Protein AF-A0A5K1E3S2-F1 (afdb_monomer_lite)

Secondary structure (DSSP, 8-state):
-IIIIISTTTT------HHHHHHTTTT-STTTSPSSHHHHHHHHHIIIIISSHHHHHHTHHHHHHHHHHHHHHHHHTTTS------

Radius of gyration: 19.21 Å; chains: 1; bounding box: 42×33×49 Å

Organism: NCBI:txid210225

InterPro domains:
  IPR001128 Cytochrome P450 [PF00067] (1-83)
  IPR036396 Cytochrome P450 superfamily [G3DSA:1.10.630.10] (1-86)
  IPR036396 Cytochrome P450 superfamily [SSF48264] (1-85)

Foldseek 3Di:
DCDCPVVVLVNVADDADPVRCVVCVHQQALPHHGDDPSNVVRVCCCVVPCVDPVNCVVCVVVVVVVVVVVVVVVVVQPPHDDDPPD

pLDDT: mean 94.77, std 5.1, range [55.62, 98.44]

Sequence (86 aa):
EEVLKDQDLVFANRDAPLVAKIISYNGNDVVWGPYGQAWRLLRRVCVRELLNSVSLDMLYEVRRSEVRRLLARIWAKSGAPVNIGD

Structure (mmCIF, N/CA/C/O backbone):
data_AF-A0A5K1E3S2-F1
#
_entry.id   AF-A0A5K1E3S2-F1
#
loop_
_atom_site.group_PDB
_atom_site.id
_atom_site.type_symbol
_atom_site.label_atom_id
_atom_site.label_alt_id
_atom_site.label_comp_id
_atom_site.label_asym_id
_atom_site.label_entity_id
_atom_site.label_seq_id
_atom_site.pdbx_PDB_ins_code
_atom_site.Cartn_x
_atom_site.Cartn_y
_atom_site.Cartn_z
_atom_site.occupancy
_atom_site.B_iso_or_equiv
_atom_site.auth_seq_id
_atom_site.auth_comp_id
_atom_site.auth_asym_id
_atom_site.auth_atom_id
_atom_site.pdbx_PDB_model_num
ATOM 1 N N . GLU A 1 1 ? -21.988 6.059 -2.083 1.00 81.38 1 GLU A N 1
ATOM 2 C CA . GLU A 1 1 ? -21.433 6.771 -0.909 1.00 81.38 1 GLU A CA 1
ATOM 3 C C . GLU A 1 1 ? -21.873 6.1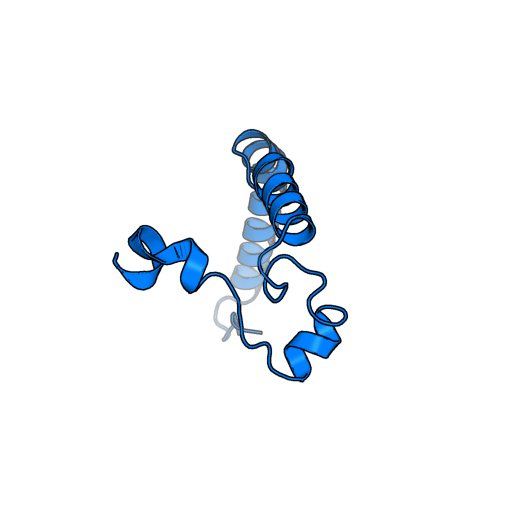27 0.396 1.00 81.38 1 GLU A C 1
ATOM 5 O O . GLU A 1 1 ? -21.024 5.952 1.255 1.00 81.38 1 GLU A O 1
ATOM 10 N N . GLU A 1 2 ? -23.120 5.665 0.486 1.00 95.81 2 GLU A N 1
ATOM 11 C CA . GLU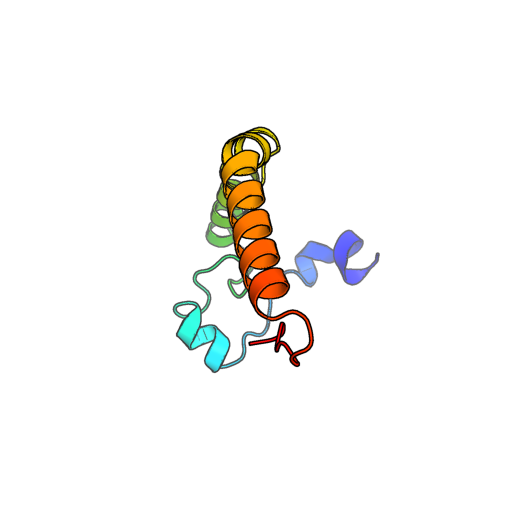 A 1 2 ? -23.719 5.058 1.683 1.00 95.81 2 GLU A CA 1
ATOM 12 C C . GLU A 1 2 ? -22.782 4.170 2.528 1.00 95.81 2 GLU A C 1
ATOM 14 O O . GLU A 1 2 ? -22.575 4.457 3.696 1.00 95.81 2 GLU A O 1
ATOM 19 N N . VAL A 1 3 ? -22.125 3.155 1.954 1.00 94.81 3 VAL A N 1
ATOM 20 C CA . VAL A 1 3 ? -21.268 2.220 2.721 1.00 94.81 3 VAL A CA 1
ATOM 21 C C . VAL A 1 3 ? -19.890 2.789 3.086 1.00 94.81 3 VAL A C 1
ATOM 23 O O . VAL A 1 3 ? -19.387 2.535 4.173 1.00 94.81 3 VAL A O 1
ATOM 26 N N . LEU A 1 4 ? -19.246 3.529 2.179 1.00 95.06 4 LEU A N 1
ATOM 27 C CA . LEU A 1 4 ? -17.840 3.951 2.324 1.00 95.06 4 LEU A CA 1
ATOM 28 C C . LEU A 1 4 ? -17.675 5.399 2.805 1.00 95.06 4 LEU A C 1
ATOM 30 O O . LEU A 1 4 ? -16.545 5.869 2.930 1.00 95.06 4 LEU A O 1
ATOM 34 N N . LYS A 1 5 ? -18.783 6.111 3.029 1.00 95.50 5 LYS A N 1
ATOM 35 C CA . LYS A 1 5 ? -18.805 7.508 3.472 1.00 95.50 5 LYS A CA 1
ATOM 36 C C . LYS A 1 5 ? -19.843 7.729 4.567 1.00 95.50 5 LYS A C 1
ATOM 38 O O . LYS A 1 5 ? -19.470 8.153 5.650 1.00 95.50 5 LYS A O 1
ATOM 43 N N . ASP A 1 6 ? -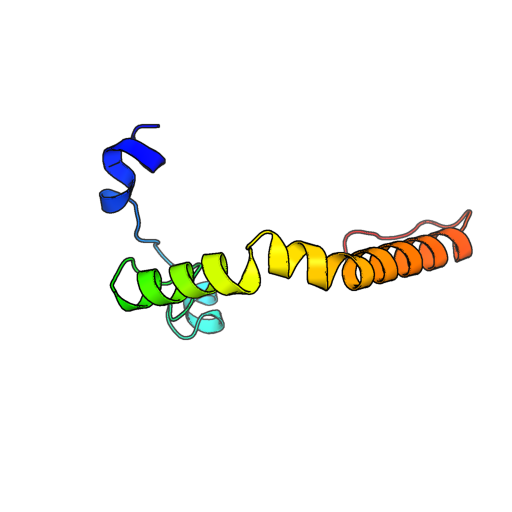21.113 7.412 4.313 1.00 97.69 6 ASP A N 1
ATOM 44 C CA . ASP A 1 6 ? -22.191 7.744 5.262 1.00 97.69 6 ASP A CA 1
ATOM 45 C C . ASP A 1 6 ? -22.266 6.749 6.432 1.00 97.69 6 ASP A C 1
ATOM 47 O O . ASP A 1 6 ? -22.620 7.115 7.549 1.00 97.69 6 ASP A O 1
ATOM 51 N N . GLN A 1 7 ? -21.911 5.489 6.177 1.00 96.38 7 GLN A N 1
ATOM 52 C CA . GLN A 1 7 ? -21.854 4.382 7.136 1.00 96.38 7 GLN A CA 1
ATOM 53 C C . GLN A 1 7 ? -20.429 3.813 7.249 1.00 96.38 7 GLN A C 1
ATOM 55 O O . GLN A 1 7 ? -20.238 2.646 7.596 1.00 96.38 7 GLN A O 1
ATOM 60 N N . ASP A 1 8 ? -19.413 4.627 6.955 1.00 95.19 8 ASP A N 1
ATOM 61 C CA . ASP A 1 8 ? -18.020 4.187 6.843 1.00 95.19 8 ASP A CA 1
ATOM 62 C C . ASP A 1 8 ? -17.497 3.496 8.112 1.00 95.19 8 ASP A C 1
ATOM 64 O O . ASP A 1 8 ? -16.824 2.473 8.022 1.00 95.19 8 ASP A O 1
ATOM 68 N N . LEU A 1 9 ? -17.857 3.997 9.297 1.00 95.06 9 LEU A N 1
ATOM 69 C CA . LEU A 1 9 ? -17.485 3.414 10.586 1.00 95.06 9 LEU A CA 1
ATOM 70 C C . LEU A 1 9 ? -18.153 2.060 10.839 1.00 95.06 9 LEU A C 1
ATOM 72 O O . LEU A 1 9 ? -17.524 1.177 11.424 1.00 95.06 9 LEU A O 1
ATOM 76 N N . VAL A 1 10 ? -19.402 1.885 10.399 1.00 96.25 10 VAL A N 1
ATOM 77 C CA . VAL A 1 10 ? -20.150 0.627 10.560 1.00 96.25 10 VAL A CA 1
ATOM 78 C C . VAL A 1 10 ? -19.486 -0.480 9.741 1.00 96.25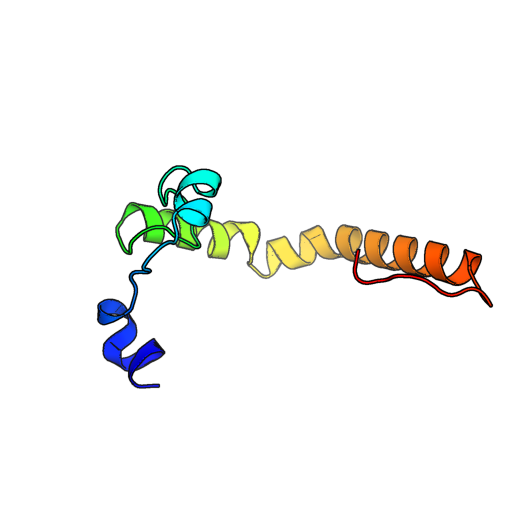 10 VAL A C 1
ATOM 80 O O . VAL A 1 10 ? -19.319 -1.598 10.226 1.00 96.25 10 VAL A O 1
ATOM 83 N N . PHE A 1 11 ? -19.027 -0.144 8.535 1.00 95.06 11 PHE A N 1
ATOM 84 C CA . PHE A 1 11 ? -18.387 -1.074 7.603 1.00 95.06 11 PHE A CA 1
ATOM 85 C C . PHE A 1 11 ? -16.851 -0.985 7.597 1.00 95.06 11 PHE A C 1
ATOM 87 O O . PHE A 1 11 ? -16.200 -1.476 6.676 1.00 95.06 11 PHE A O 1
ATOM 94 N N . ALA A 1 12 ? -16.245 -0.380 8.626 1.00 94.25 12 ALA A N 1
ATOM 95 C CA . ALA A 1 12 ? -14.797 -0.166 8.680 1.00 94.25 12 ALA A CA 1
ATOM 96 C C . ALA A 1 12 ? -13.992 -1.451 8.946 1.00 94.25 12 ALA A C 1
ATOM 98 O O . ALA A 1 12 ? -12.805 -1.517 8.616 1.00 94.25 12 ALA A O 1
ATOM 99 N N . ASN A 1 13 ? -14.612 -2.454 9.573 1.00 94.38 13 ASN A N 1
ATOM 100 C CA . ASN A 1 13 ? -13.971 -3.729 9.891 1.00 94.38 13 ASN A CA 1
ATOM 101 C C . ASN A 1 13 ? -13.922 -4.660 8.677 1.00 94.38 13 ASN A C 1
ATOM 103 O O . ASN A 1 13 ? -14.797 -4.629 7.815 1.00 94.38 13 ASN A O 1
ATOM 107 N N . ARG A 1 14 ? -12.908 -5.530 8.640 1.00 90.81 14 ARG A N 1
ATOM 108 C CA . ARG A 1 14 ? -12.737 -6.528 7.580 1.00 90.81 14 ARG 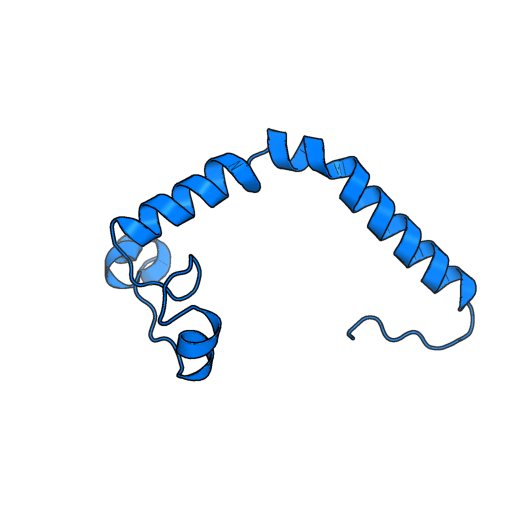A CA 1
ATOM 109 C C . ARG A 1 14 ? -12.809 -7.936 8.135 1.00 90.81 14 ARG A C 1
ATOM 111 O O . ARG A 1 14 ? -12.226 -8.224 9.178 1.00 90.81 14 ARG A O 1
ATOM 118 N N . ASP A 1 15 ? -13.461 -8.815 7.385 1.00 92.12 15 ASP A N 1
ATOM 119 C CA . ASP A 1 15 ? -13.357 -10.249 7.614 1.00 92.12 15 ASP A CA 1
ATOM 120 C C . ASP A 1 15 ? -12.093 -10.776 6.924 1.00 92.12 15 ASP A C 1
ATOM 122 O O . ASP A 1 15 ? -12.029 -10.920 5.701 1.00 92.12 15 ASP A O 1
ATOM 126 N N . ALA A 1 16 ? -11.031 -10.950 7.710 1.00 93.06 16 ALA A N 1
ATOM 127 C CA . ALA A 1 16 ? -9.738 -11.367 7.192 1.00 93.06 16 ALA A CA 1
ATOM 128 C C . ALA A 1 16 ? -9.716 -12.890 6.952 1.00 93.06 16 ALA A C 1
ATOM 130 O O . ALA A 1 16 ? -9.903 -13.656 7.909 1.00 93.06 16 ALA A O 1
ATOM 131 N N . PRO A 1 17 ? -9.409 -13.364 5.726 1.00 95.12 17 PRO A N 1
ATOM 132 C CA . PRO A 1 17 ? -9.218 -14.790 5.480 1.00 95.12 17 PRO A CA 1
ATOM 133 C C . PRO A 1 17 ? -8.026 -15.329 6.284 1.00 95.12 17 PRO A C 1
ATOM 135 O O . PRO A 1 17 ? -7.150 -14.574 6.712 1.00 95.12 17 PRO A O 1
ATOM 138 N N . LEU A 1 18 ? -7.946 -16.652 6.459 1.00 96.31 18 LEU A N 1
ATOM 139 C CA . LEU A 1 18 ? -6.884 -17.286 7.256 1.00 96.31 18 LEU A CA 1
ATOM 140 C C . LEU A 1 18 ? -5.476 -16.865 6.804 1.00 96.31 18 LEU A C 1
ATOM 142 O O . LEU A 1 18 ? -4.642 -16.513 7.633 1.00 96.31 18 LEU A O 1
ATOM 146 N N . VAL A 1 19 ? -5.233 -16.840 5.491 1.00 96.94 19 VAL A N 1
ATOM 147 C CA . VAL A 1 19 ? -3.945 -16.412 4.926 1.00 96.94 19 VAL A CA 1
ATOM 148 C C . VAL A 1 19 ? -3.627 -14.971 5.315 1.00 96.94 19 VAL A C 1
ATOM 150 O O . VAL A 1 19 ? -2.512 -14.697 5.751 1.00 96.94 19 VAL A O 1
ATOM 153 N N . ALA A 1 20 ? -4.610 -14.068 5.227 1.00 95.25 20 ALA A N 1
ATOM 154 C CA . ALA A 1 20 ? -4.438 -12.679 5.632 1.00 95.25 20 ALA A CA 1
ATOM 155 C C . ALA A 1 20 ? -4.067 -12.583 7.111 1.00 95.25 20 ALA A C 1
ATOM 157 O O . ALA A 1 20 ? -3.115 -11.886 7.443 1.00 95.25 20 ALA A O 1
ATOM 158 N N . LYS A 1 21 ? -4.745 -13.328 7.993 1.00 94.75 21 LYS A N 1
ATOM 159 C CA . LYS A 1 21 ? -4.401 -13.379 9.423 1.00 94.75 21 LYS A CA 1
ATOM 160 C C . LYS A 1 21 ? -2.965 -13.848 9.647 1.00 94.75 21 LYS A C 1
ATOM 162 O O . LYS A 1 21 ? -2.282 -13.274 10.480 1.00 94.75 21 LYS A O 1
ATOM 167 N N . ILE A 1 22 ? -2.474 -14.829 8.896 1.00 96.31 22 ILE A N 1
ATOM 168 C CA . ILE A 1 22 ? -1.090 -15.304 9.039 1.00 96.31 22 ILE A CA 1
ATOM 169 C C . ILE A 1 22 ? -0.087 -14.216 8.627 1.00 96.31 22 ILE A C 1
ATOM 171 O O . ILE A 1 22 ? 0.792 -13.875 9.415 1.00 96.31 22 ILE A O 1
ATOM 175 N N . ILE A 1 23 ? -0.231 -13.630 7.433 1.00 96.31 23 ILE A N 1
ATOM 176 C CA . ILE A 1 23 ? 0.741 -12.644 6.916 1.00 96.31 23 ILE A CA 1
ATOM 177 C C . ILE A 1 23 ? 0.691 -11.298 7.654 1.00 96.31 23 ILE A C 1
ATOM 179 O O . ILE A 1 23 ? 1.674 -10.565 7.664 1.00 96.31 23 ILE A O 1
ATOM 183 N N . SER A 1 24 ? -0.450 -10.981 8.272 1.00 94.81 24 SER A N 1
ATOM 184 C CA . SER A 1 24 ? -0.692 -9.733 9.008 1.00 94.81 24 SER A CA 1
ATOM 185 C C . SER A 1 24 ? -0.425 -9.838 10.506 1.00 94.81 24 SER A C 1
ATOM 187 O O . SER A 1 24 ? -0.772 -8.919 11.246 1.00 94.81 24 SER A O 1
ATOM 189 N N . TYR A 1 25 ? 0.129 -10.954 10.990 1.00 94.00 25 TYR A N 1
ATOM 190 C CA . TYR A 1 25 ? 0.290 -11.203 12.428 1.00 94.00 25 TYR A CA 1
ATOM 191 C C . TYR A 1 25 ? -1.037 -11.049 13.192 1.00 94.00 25 TYR A C 1
ATOM 193 O O . TYR A 1 25 ? -1.146 -10.328 14.181 1.00 94.00 25 TYR A O 1
ATOM 201 N N . ASN A 1 26 ? -2.058 -11.741 12.695 1.00 93.06 26 ASN A N 1
ATOM 202 C CA . ASN A 1 26 ? -3.430 -11.758 13.185 1.00 93.06 26 ASN A CA 1
ATOM 203 C C . ASN A 1 26 ? -4.141 -10.391 13.117 1.00 93.06 26 ASN A C 1
ATOM 205 O O . ASN A 1 26 ? -4.840 -10.000 14.050 1.00 93.06 26 ASN A O 1
ATOM 209 N N . GLY A 1 27 ? -3.983 -9.670 12.003 1.00 90.94 27 GLY A N 1
ATOM 210 C CA . GLY A 1 27 ? -4.616 -8.367 11.784 1.00 90.94 27 GLY A CA 1
ATOM 211 C C . GLY A 1 27 ? -3.894 -7.214 12.482 1.00 90.94 27 GLY A C 1
ATOM 212 O O . GLY A 1 27 ? -4.514 -6.213 12.823 1.00 90.94 27 GLY A O 1
ATOM 213 N N . ASN A 1 28 ? -2.588 -7.321 12.713 1.00 91.88 28 ASN A N 1
ATOM 214 C CA . ASN A 1 28 ? -1.780 -6.229 13.248 1.00 91.88 28 ASN A CA 1
ATOM 215 C C . ASN A 1 28 ? -1.131 -5.402 12.123 1.00 91.88 28 ASN A C 1
ATOM 217 O O . ASN A 1 28 ? 0.075 -5.155 12.117 1.00 91.88 28 ASN A O 1
ATOM 221 N N . ASP A 1 29 ? -1.935 -4.990 11.143 1.00 93.50 29 ASP A N 1
ATOM 222 C CA . ASP A 1 29 ? -1.511 -4.124 10.045 1.00 93.50 29 ASP A CA 1
ATOM 223 C C . ASP A 1 29 ? -2.622 -3.130 9.643 1.00 93.50 29 ASP A C 1
ATOM 225 O O . ASP A 1 29 ? -3.719 -3.108 10.206 1.00 93.50 29 ASP A O 1
ATOM 229 N N . VAL A 1 30 ? -2.330 -2.264 8.668 1.00 94.56 30 VAL A N 1
ATOM 230 C CA . VAL A 1 30 ? -3.261 -1.223 8.194 1.00 94.56 30 VAL A CA 1
ATOM 231 C C . VAL A 1 30 ? -4.331 -1.745 7.217 1.00 94.56 30 VAL A C 1
ATOM 233 O O . VAL A 1 30 ? -5.307 -1.047 6.938 1.00 94.56 30 VAL A O 1
ATOM 236 N N . VAL A 1 31 ? -4.166 -2.957 6.685 1.00 94.69 31 VAL A N 1
ATOM 237 C CA . VAL A 1 31 ? -5.015 -3.554 5.646 1.00 94.69 31 VAL A CA 1
ATOM 238 C C . VAL A 1 31 ? -6.082 -4.459 6.261 1.00 94.69 31 VAL A C 1
ATOM 240 O O . VAL A 1 31 ? -7.250 -4.315 5.927 1.00 94.69 31 VAL A O 1
ATOM 243 N N . TRP A 1 32 ? -5.708 -5.380 7.140 1.00 95.06 32 TRP A N 1
ATOM 244 C CA . TRP A 1 32 ? -6.568 -6.412 7.724 1.00 95.06 32 TRP A CA 1
ATOM 245 C C . TRP A 1 32 ? -6.904 -6.170 9.190 1.00 95.06 32 TRP A C 1
ATOM 247 O O . TRP A 1 32 ? -7.736 -6.890 9.742 1.00 95.06 32 TRP A O 1
ATOM 257 N N . GLY A 1 33 ? -6.276 -5.179 9.825 1.00 93.44 33 GLY A N 1
ATOM 258 C CA . GLY A 1 33 ? -6.556 -4.878 11.219 1.00 93.44 33 GLY A CA 1
ATOM 259 C C . GLY A 1 33 ? -7.964 -4.336 11.453 1.00 93.44 33 GLY A C 1
ATOM 260 O O . GLY A 1 33 ? -8.465 -3.553 10.640 1.00 93.44 33 GLY A O 1
ATOM 261 N N . PRO A 1 34 ? -8.615 -4.733 12.563 1.00 94.12 34 PRO A N 1
ATOM 262 C CA . PRO A 1 34 ? -9.919 -4.204 12.919 1.00 94.12 34 PRO A CA 1
ATOM 263 C C . PRO A 1 34 ? -9.815 -2.707 13.215 1.00 94.12 34 PRO A C 1
ATOM 265 O O . PRO A 1 34 ? -8.826 -2.211 13.767 1.00 94.12 34 PRO A O 1
ATOM 268 N N . TYR A 1 35 ? -10.870 -1.978 12.878 1.00 94.69 35 TYR A N 1
ATOM 269 C CA . TYR A 1 35 ? -10.979 -0.568 13.181 1.00 94.69 35 TYR A CA 1
ATOM 270 C C . TYR A 1 35 ? -10.928 -0.348 14.697 1.00 94.69 35 TYR A C 1
ATOM 272 O O . TYR A 1 35 ? -11.724 -0.878 15.470 1.00 94.69 35 TYR A O 1
ATOM 280 N N . GLY A 1 36 ? -9.979 0.475 15.130 1.00 94.81 36 GLY A N 1
ATOM 281 C CA . GLY A 1 36 ? -9.721 0.739 16.538 1.00 94.81 36 GLY A CA 1
ATOM 282 C C . GLY A 1 36 ? -8.596 1.749 16.717 1.00 94.81 36 GLY A C 1
ATOM 283 O O . GLY A 1 36 ? -8.070 2.300 15.749 1.00 94.81 36 GLY A O 1
ATOM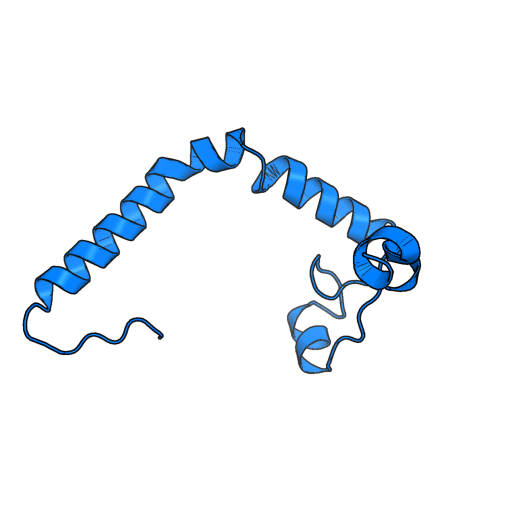 284 N N . GLN A 1 37 ? -8.210 2.016 17.965 1.00 96.06 37 GLN A N 1
ATOM 285 C CA . GLN A 1 37 ? -7.168 3.002 18.264 1.00 96.06 37 GLN A CA 1
ATOM 286 C C . GLN A 1 37 ? -5.821 2.645 17.616 1.00 96.06 37 GLN A C 1
ATOM 288 O O . GLN A 1 37 ? -5.193 3.523 17.025 1.00 96.06 37 GLN A O 1
ATOM 293 N N . ALA A 1 38 ? -5.420 1.371 17.677 1.00 94.31 38 ALA A N 1
ATOM 294 C CA . ALA A 1 38 ? -4.180 0.883 17.076 1.00 94.31 38 ALA A CA 1
ATOM 295 C C . ALA A 1 38 ? -4.170 1.085 15.553 1.00 94.31 38 ALA A C 1
ATOM 297 O O . ALA A 1 38 ? -3.268 1.727 15.017 1.00 94.31 38 ALA A O 1
ATOM 298 N N . TRP A 1 39 ? -5.226 0.646 14.862 1.00 96.31 39 TRP A N 1
ATOM 299 C CA . TRP A 1 39 ? -5.353 0.838 13.417 1.00 96.31 39 TRP A CA 1
ATOM 300 C C . TRP A 1 39 ? -5.374 2.323 13.022 1.00 96.31 39 TRP A C 1
ATOM 302 O O . TRP A 1 39 ? -4.687 2.727 12.084 1.00 96.31 39 TRP A O 1
ATOM 312 N N . ARG A 1 40 ? -6.095 3.177 13.768 1.00 96.50 40 ARG A N 1
ATOM 313 C CA . ARG A 1 40 ? -6.118 4.630 13.514 1.00 96.50 40 ARG A CA 1
ATOM 314 C C . ARG A 1 40 ? -4.739 5.268 13.673 1.00 96.50 40 ARG A C 1
ATOM 316 O O . ARG A 1 40 ? -4.418 6.188 12.921 1.00 96.50 40 ARG A O 1
ATOM 323 N N . LEU A 1 41 ? -3.942 4.809 14.638 1.00 97.12 41 LEU A N 1
ATOM 324 C CA . LEU A 1 41 ? -2.568 5.269 14.830 1.00 97.12 41 LEU A CA 1
ATOM 325 C C . LEU A 1 41 ? -1.686 4.850 13.650 1.00 97.12 41 LEU A C 1
ATOM 327 O O . LEU A 1 41 ? -1.049 5.715 13.053 1.00 97.12 41 LEU A O 1
ATOM 331 N N . LEU A 1 42 ? -1.712 3.570 13.264 1.00 96.69 42 LEU A N 1
ATOM 332 C CA . LEU A 1 42 ? -0.960 3.062 12.111 1.00 96.69 42 LEU A CA 1
ATOM 333 C C . LEU A 1 42 ? -1.327 3.814 10.830 1.00 96.69 42 LEU A C 1
ATOM 335 O O . LEU A 1 42 ? -0.450 4.339 10.147 1.00 96.69 42 LEU A O 1
ATOM 339 N N . ARG A 1 43 ? -2.627 3.971 10.547 1.00 96.62 43 ARG A N 1
ATOM 340 C CA . ARG A 1 43 ? -3.101 4.739 9.390 1.00 96.62 43 ARG A CA 1
ATOM 341 C C . ARG A 1 43 ? -2.613 6.183 9.427 1.00 96.62 43 ARG A C 1
ATOM 343 O O . ARG A 1 43 ? -2.199 6.707 8.396 1.00 96.62 43 ARG A O 1
ATOM 350 N N . ARG A 1 44 ? -2.653 6.834 10.594 1.00 97.88 44 ARG A N 1
ATOM 351 C CA . ARG A 1 44 ? -2.156 8.206 10.751 1.00 97.88 44 ARG A CA 1
ATOM 352 C C . ARG A 1 44 ? -0.669 8.291 10.419 1.00 97.88 44 ARG A C 1
ATOM 354 O O . ARG A 1 44 ? -0.302 9.204 9.692 1.00 97.88 44 ARG A O 1
ATOM 361 N N . VAL A 1 45 ? 0.148 7.358 10.906 1.00 97.81 45 VAL A N 1
ATOM 362 C CA . VAL A 1 45 ? 1.588 7.296 10.604 1.00 97.81 45 VAL A CA 1
ATOM 363 C C . VAL A 1 45 ? 1.814 7.087 9.106 1.00 97.81 45 VAL A C 1
ATOM 365 O O . VAL A 1 45 ? 2.533 7.864 8.491 1.00 97.81 45 VAL A O 1
ATOM 368 N N . CYS A 1 46 ? 1.143 6.114 8.480 1.00 97.44 46 CYS A N 1
ATOM 369 C CA . CYS A 1 46 ? 1.278 5.879 7.040 1.00 97.44 46 CYS A CA 1
ATOM 370 C C . CYS A 1 46 ? 0.941 7.131 6.219 1.00 97.44 46 CYS A C 1
ATOM 372 O O . CYS A 1 46 ? 1.710 7.525 5.348 1.00 97.44 46 CYS A O 1
ATOM 374 N N . VAL A 1 47 ? -0.190 7.778 6.510 1.00 97.69 47 VAL A N 1
ATOM 375 C CA . VAL A 1 47 ? -0.626 8.967 5.766 1.00 97.69 47 VAL A CA 1
ATOM 376 C C . VAL A 1 47 ? 0.294 10.158 6.023 1.00 97.69 47 VAL A C 1
ATOM 378 O O . VAL A 1 47 ? 0.644 10.865 5.084 1.00 97.69 47 VAL A O 1
ATOM 381 N N . ARG A 1 48 ? 0.683 10.397 7.279 1.00 97.69 48 ARG A N 1
ATOM 382 C CA . ARG A 1 48 ? 1.449 11.594 7.644 1.00 97.69 48 ARG A CA 1
ATOM 383 C C . ARG A 1 48 ? 2.926 11.494 7.350 1.00 97.69 48 ARG A C 1
ATOM 385 O O . ARG A 1 48 ? 3.500 12.527 7.058 1.00 97.69 48 ARG A O 1
ATOM 392 N N . GLU A 1 49 ? 3.515 10.307 7.397 1.00 97.00 49 GLU A N 1
ATOM 393 C CA . GLU A 1 49 ? 4.968 10.147 7.289 1.00 97.00 49 GLU A CA 1
ATOM 394 C C . GLU A 1 49 ? 5.387 9.520 5.957 1.00 97.00 49 GLU A C 1
ATOM 396 O O . GLU A 1 49 ? 6.427 9.876 5.413 1.00 97.00 49 GLU A O 1
ATOM 401 N N . LEU A 1 50 ? 4.590 8.603 5.395 1.00 96.44 50 LEU A N 1
ATOM 402 C CA . LEU A 1 50 ? 4.985 7.841 4.201 1.00 96.44 50 LEU A CA 1
ATOM 403 C C . LEU A 1 50 ? 4.309 8.347 2.923 1.00 96.44 50 LEU A C 1
ATOM 405 O O . LEU A 1 50 ? 4.946 8.422 1.877 1.00 96.44 50 LEU A O 1
ATOM 409 N N . LEU A 1 51 ? 3.019 8.682 3.006 1.00 97.00 51 LEU A N 1
ATOM 410 C CA . LEU A 1 51 ? 2.165 8.988 1.850 1.00 97.00 51 LEU A CA 1
ATOM 411 C C . LEU A 1 51 ? 1.801 10.477 1.742 1.00 97.00 51 LEU A C 1
ATOM 413 O O . LEU A 1 51 ? 0.837 10.830 1.064 1.00 97.00 51 LEU A O 1
ATOM 417 N N . ASN A 1 52 ? 2.551 11.352 2.414 1.00 97.69 52 ASN A N 1
ATOM 418 C CA . ASN A 1 52 ? 2.398 12.799 2.286 1.00 97.69 52 ASN A CA 1
ATOM 419 C C . ASN A 1 52 ? 3.163 13.326 1.049 1.00 97.69 52 ASN A C 1
ATOM 421 O O . ASN A 1 52 ? 4.048 12.649 0.522 1.00 97.69 52 ASN A O 1
ATOM 425 N N . SER A 1 53 ? 2.861 14.549 0.605 1.00 98.06 53 SER A N 1
ATOM 426 C CA . SER A 1 53 ? 3.510 15.157 -0.567 1.00 98.06 53 SER A CA 1
ATOM 427 C C . SER A 1 53 ? 5.029 15.292 -0.422 1.00 98.06 53 SER A C 1
ATOM 429 O O . SER A 1 53 ? 5.753 14.948 -1.345 1.00 98.06 53 SER A O 1
ATOM 431 N N . VAL A 1 54 ? 5.521 15.706 0.747 1.00 98.19 54 VAL A N 1
ATOM 432 C CA . VAL A 1 54 ? 6.956 15.880 1.030 1.00 98.19 54 VAL A CA 1
ATOM 433 C C . VAL A 1 54 ? 7.721 14.561 0.895 1.00 98.19 54 VAL A C 1
ATOM 435 O O . VAL A 1 54 ? 8.737 14.504 0.209 1.00 98.19 54 VAL A O 1
ATOM 438 N N . SER A 1 55 ? 7.230 13.483 1.507 1.00 97.94 55 SER A N 1
ATOM 439 C CA . SER A 1 55 ? 7.840 12.151 1.433 1.00 97.94 55 SER A CA 1
ATOM 440 C C . SER A 1 55 ? 7.761 11.579 0.020 1.00 97.94 55 SER A C 1
ATOM 442 O O . SER A 1 55 ? 8.709 10.947 -0.455 1.00 97.94 55 SER A O 1
ATOM 444 N N . LEU A 1 56 ? 6.656 11.825 -0.690 1.00 97.75 56 LEU A N 1
ATOM 445 C CA . LEU A 1 56 ? 6.540 11.447 -2.093 1.00 97.75 56 LEU A CA 1
ATOM 446 C C . LEU A 1 56 ? 7.565 12.197 -2.949 1.00 97.75 56 LEU A C 1
ATOM 448 O O . LEU A 1 56 ? 8.260 11.538 -3.722 1.00 97.75 56 LEU A O 1
ATOM 452 N N . ASP A 1 57 ? 7.720 13.505 -2.782 1.00 98.31 57 ASP A N 1
ATOM 453 C CA . ASP A 1 57 ? 8.693 14.315 -3.521 1.00 98.31 57 ASP A CA 1
ATOM 454 C C . ASP A 1 57 ? 10.134 13.899 -3.197 1.00 98.31 57 ASP A C 1
ATOM 456 O O . ASP A 1 57 ? 10.943 13.704 -4.104 1.00 98.31 57 ASP A O 1
ATOM 460 N N . MET A 1 58 ? 10.444 13.641 -1.924 1.00 98.00 58 MET A N 1
ATOM 461 C CA . MET A 1 58 ? 11.756 13.146 -1.492 1.00 98.00 58 MET A CA 1
ATOM 462 C C . MET A 1 58 ? 12.128 11.819 -2.172 1.00 98.00 58 MET A C 1
ATOM 464 O O . MET A 1 58 ? 13.272 11.616 -2.578 1.00 98.00 58 MET A O 1
ATOM 468 N N . LEU A 1 59 ? 11.163 10.910 -2.329 1.00 97.31 59 LEU A N 1
ATOM 469 C CA . LEU A 1 59 ? 11.366 9.599 -2.956 1.00 97.31 59 LEU A CA 1
ATOM 470 C C . LEU A 1 59 ? 11.195 9.617 -4.486 1.00 97.31 59 LEU A C 1
ATOM 472 O O . LEU A 1 59 ? 11.279 8.564 -5.127 1.00 97.31 59 LEU A O 1
ATOM 476 N N . TYR A 1 60 ? 10.945 10.782 -5.091 1.00 97.94 60 TYR A N 1
ATOM 477 C CA . TYR A 1 60 ? 10.691 10.903 -6.525 1.00 97.94 60 TYR A CA 1
ATOM 478 C C . TYR A 1 60 ? 11.854 10.378 -7.366 1.00 97.94 60 TYR A C 1
ATOM 480 O O . TYR A 1 60 ? 11.644 9.535 -8.240 1.00 97.94 60 TYR A O 1
ATOM 488 N N . GLU A 1 61 ? 13.084 10.810 -7.082 1.00 98.44 61 GLU A N 1
ATOM 489 C CA . GLU A 1 61 ? 14.243 10.409 -7.887 1.00 98.44 61 GLU A CA 1
ATOM 490 C C . GLU A 1 61 ? 14.560 8.914 -7.756 1.00 98.44 61 GLU A C 1
ATOM 492 O O . GLU A 1 61 ? 14.946 8.285 -8.742 1.00 98.44 61 GLU A O 1
ATOM 497 N N . VAL A 1 62 ? 14.285 8.301 -6.598 1.00 98.19 62 VAL A N 1
ATOM 498 C CA . VAL A 1 62 ? 14.396 6.844 -6.429 1.00 98.19 62 VAL A CA 1
ATOM 499 C C . VAL A 1 62 ? 13.427 6.136 -7.374 1.00 98.19 62 VAL A C 1
ATOM 501 O O . VAL A 1 62 ? 13.864 5.349 -8.216 1.00 98.19 62 VAL A O 1
ATOM 504 N N . ARG A 1 63 ? 12.129 6.470 -7.323 1.00 97.69 63 ARG A N 1
ATOM 505 C CA . ARG A 1 63 ? 11.117 5.873 -8.217 1.00 97.69 63 ARG A CA 1
ATOM 506 C C . ARG A 1 63 ? 11.451 6.109 -9.689 1.00 97.69 63 ARG A C 1
ATOM 508 O O . ARG A 1 63 ? 11.355 5.195 -10.505 1.00 97.69 63 ARG A O 1
ATOM 515 N N . ARG A 1 64 ? 11.900 7.319 -10.031 1.00 98.38 64 ARG A N 1
ATOM 516 C CA . ARG A 1 64 ? 12.310 7.686 -11.390 1.00 98.38 64 ARG A CA 1
ATOM 517 C C . ARG A 1 64 ? 13.502 6.854 -11.870 1.00 98.38 64 ARG A C 1
ATOM 519 O O . ARG A 1 64 ? 13.546 6.470 -13.038 1.00 98.38 64 ARG A O 1
ATOM 526 N N . SER A 1 65 ? 14.462 6.568 -10.992 1.00 98.38 65 SER A N 1
ATOM 527 C CA . SER A 1 65 ? 15.620 5.730 -11.312 1.00 98.38 65 SER A CA 1
ATOM 528 C C . SER A 1 65 ? 15.231 4.266 -11.562 1.00 98.38 65 SER A C 1
ATOM 530 O O . SER A 1 65 ? 15.698 3.680 -12.540 1.00 98.38 65 SER A O 1
ATOM 532 N N . GLU A 1 66 ? 14.311 3.708 -10.768 1.00 97.69 66 GLU A N 1
ATOM 533 C CA . GLU A 1 66 ? 13.803 2.342 -10.949 1.00 97.69 66 GLU A CA 1
ATOM 534 C C . GLU A 1 66 ? 13.051 2.191 -12.275 1.00 97.69 66 GLU A C 1
ATOM 536 O O . GLU A 1 66 ? 13.306 1.253 -13.033 1.00 97.69 66 GLU A O 1
ATOM 541 N N . VAL A 1 67 ? 12.204 3.167 -12.627 1.00 97.25 67 VAL A N 1
ATOM 542 C CA . VAL A 1 67 ? 11.509 3.184 -13.925 1.00 97.25 67 VAL A CA 1
ATOM 543 C C . VAL A 1 67 ? 12.508 3.231 -15.082 1.00 97.25 67 VAL A C 1
ATOM 545 O O . VAL A 1 67 ? 12.382 2.464 -16.035 1.00 97.25 67 VAL A O 1
ATOM 548 N N . ARG A 1 68 ? 13.545 4.074 -15.007 1.00 98.12 68 ARG A N 1
ATOM 549 C CA . ARG A 1 68 ? 14.592 4.113 -16.045 1.00 98.12 68 ARG A CA 1
ATOM 550 C C . ARG A 1 68 ? 15.332 2.787 -16.173 1.00 98.12 68 ARG A C 1
ATOM 552 O O . ARG A 1 68 ? 15.608 2.358 -17.291 1.00 98.12 68 ARG A O 1
ATOM 559 N N . ARG A 1 69 ? 15.637 2.128 -15.053 1.00 96.50 69 ARG A N 1
ATOM 560 C CA . ARG A 1 69 ? 16.294 0.816 -15.051 1.00 96.50 69 ARG A CA 1
ATOM 561 C C . ARG A 1 69 ? 15.409 -0.246 -15.699 1.00 96.50 69 ARG A C 1
ATOM 563 O O . ARG A 1 69 ? 15.905 -1.043 -16.494 1.00 96.50 69 ARG A O 1
ATOM 570 N N . LEU A 1 70 ? 14.109 -0.238 -15.405 1.00 94.69 70 LEU A N 1
ATOM 571 C CA . LEU A 1 70 ? 13.139 -1.114 -16.060 1.00 94.69 70 LEU A CA 1
ATOM 572 C C . LEU A 1 70 ? 13.103 -0.867 -17.575 1.00 94.69 70 LEU A C 1
ATOM 574 O O . LEU A 1 70 ? 13.222 -1.814 -18.347 1.00 94.69 70 LEU A O 1
ATOM 578 N N . LEU A 1 71 ? 13.019 0.394 -18.005 1.00 95.19 71 LEU A N 1
ATOM 579 C CA . LEU A 1 71 ? 13.014 0.750 -19.426 1.00 95.19 71 LEU A CA 1
ATOM 580 C C . LEU A 1 71 ? 14.296 0.312 -20.141 1.00 95.19 71 LEU A C 1
ATOM 582 O O . LEU A 1 71 ? 14.220 -0.246 -21.231 1.00 95.19 71 LEU A O 1
ATOM 586 N N . ALA A 1 72 ? 15.462 0.490 -19.518 1.00 96.06 72 ALA A N 1
ATOM 587 C CA . ALA A 1 72 ? 16.726 0.008 -20.069 1.00 96.06 72 ALA A CA 1
ATOM 588 C C . ALA A 1 72 ? 16.737 -1.524 -20.232 1.00 96.06 72 ALA A C 1
ATOM 590 O O . ALA A 1 72 ? 17.178 -2.030 -21.263 1.00 96.06 72 ALA A O 1
ATOM 591 N N . ARG A 1 73 ? 16.200 -2.272 -19.252 1.00 93.75 73 ARG A N 1
ATOM 592 C CA . ARG A 1 73 ? 16.052 -3.738 -19.342 1.00 93.75 73 ARG A CA 1
ATOM 593 C C . ARG A 1 73 ? 15.122 -4.158 -20.480 1.00 93.75 73 ARG A C 1
ATOM 595 O O . ARG A 1 73 ? 15.415 -5.140 -21.155 1.00 93.75 73 ARG A O 1
ATOM 602 N N . ILE A 1 74 ? 14.020 -3.436 -20.682 1.00 94.75 74 ILE A N 1
ATOM 603 C CA . ILE A 1 74 ? 13.078 -3.691 -21.780 1.00 94.75 74 ILE A CA 1
ATOM 604 C C . ILE A 1 74 ? 13.751 -3.401 -23.123 1.00 94.75 74 ILE A C 1
ATOM 606 O O . ILE A 1 74 ? 13.712 -4.240 -24.017 1.00 94.75 74 ILE A O 1
ATOM 610 N N . TRP A 1 75 ? 14.431 -2.259 -23.247 1.00 95.12 75 TRP A N 1
ATOM 611 C CA . TRP A 1 75 ? 15.137 -1.876 -24.470 1.00 95.12 75 TRP A CA 1
ATOM 612 C C . TRP A 1 75 ? 16.200 -2.903 -24.864 1.00 95.12 75 TRP A C 1
ATOM 614 O O . TRP A 1 75 ? 16.305 -3.275 -26.030 1.00 95.12 75 TRP A O 1
ATOM 624 N N . ALA A 1 76 ? 16.964 -3.411 -23.896 1.00 94.88 76 ALA A N 1
ATOM 625 C CA . ALA A 1 76 ? 17.974 -4.438 -24.142 1.00 94.88 76 ALA A CA 1
ATOM 626 C C . ALA A 1 76 ? 17.384 -5.751 -24.697 1.00 94.88 76 ALA A C 1
ATOM 628 O O . ALA A 1 76 ? 18.101 -6.530 -25.316 1.00 94.88 76 ALA A O 1
ATOM 629 N N . LYS A 1 77 ? 16.083 -5.991 -24.493 1.00 93.88 77 LYS A N 1
ATOM 630 C CA . LYS A 1 77 ? 15.335 -7.138 -25.024 1.00 93.88 77 LYS A CA 1
ATOM 631 C C . LYS A 1 77 ? 14.484 -6.781 -26.249 1.00 93.88 77 LYS A C 1
ATOM 633 O O . LYS A 1 77 ? 13.529 -7.490 -26.553 1.00 93.88 77 LYS A O 1
ATOM 638 N N . SER A 1 78 ? 14.802 -5.689 -26.945 1.00 92.75 78 SER A N 1
ATOM 639 C CA . SER A 1 78 ? 14.064 -5.274 -28.139 1.00 92.75 78 SER A CA 1
ATOM 640 C C . SER A 1 78 ? 13.965 -6.414 -29.160 1.00 92.75 78 SER A C 1
ATOM 642 O O . SER A 1 78 ? 14.954 -7.080 -29.462 1.00 92.75 78 SER A O 1
ATOM 644 N N . GLY A 1 79 ? 12.754 -6.655 -29.667 1.00 92.56 79 GLY A N 1
ATOM 645 C CA . GLY A 1 79 ? 12.456 -7.753 -30.591 1.00 92.56 79 GLY A CA 1
ATOM 646 C C . GLY A 1 79 ? 12.161 -9.105 -29.931 1.00 92.56 79 GLY A C 1
ATOM 647 O O . GLY A 1 79 ? 11.763 -10.030 -30.634 1.00 92.56 79 GLY A O 1
ATOM 648 N N . ALA A 1 80 ? 12.293 -9.229 -28.606 1.00 94.50 80 ALA A N 1
ATOM 649 C CA . ALA A 1 80 ? 11.925 -10.429 -27.859 1.00 94.50 80 ALA A CA 1
ATOM 650 C C . ALA A 1 80 ? 10.707 -10.178 -26.947 1.00 94.50 80 ALA A C 1
ATOM 652 O O . ALA A 1 80 ? 10.555 -9.076 -26.412 1.00 94.50 80 ALA A O 1
ATOM 653 N N . PRO A 1 81 ? 9.845 -11.187 -26.715 1.00 93.06 81 PRO A N 1
ATOM 654 C CA . PRO A 1 81 ? 8.782 -11.090 -25.720 1.00 93.06 81 PRO A CA 1
ATOM 655 C C . PRO A 1 81 ? 9.344 -10.800 -24.319 1.00 93.06 81 PRO A C 1
ATOM 657 O O . PRO A 1 81 ? 10.305 -11.434 -23.876 1.00 93.06 81 PRO A O 1
ATOM 660 N N . VAL A 1 82 ? 8.725 -9.860 -23.602 1.00 92.31 82 VAL A N 1
ATOM 661 C CA . VAL A 1 82 ? 9.074 -9.510 -22.218 1.00 92.31 82 VAL A CA 1
ATOM 662 C C . VAL A 1 82 ? 7.856 -9.737 -21.330 1.00 92.31 82 VAL A C 1
ATOM 664 O O . VAL A 1 82 ? 6.802 -9.157 -21.581 1.00 92.31 82 VAL A O 1
ATOM 667 N N . ASN A 1 83 ? 8.004 -10.554 -20.283 1.00 90.75 83 ASN A N 1
ATOM 668 C CA . ASN A 1 83 ? 6.996 -10.643 -19.230 1.00 90.75 83 ASN A CA 1
ATOM 669 C C . ASN A 1 83 ? 7.133 -9.434 -18.290 1.00 90.75 83 ASN A C 1
ATOM 671 O O . ASN A 1 83 ? 8.221 -9.173 -17.778 1.00 90.75 83 ASN A O 1
ATOM 675 N N . ILE A 1 84 ? 6.042 -8.691 -18.115 1.00 88.44 84 ILE A N 1
ATOM 676 C CA . ILE A 1 84 ? 5.947 -7.508 -17.245 1.00 88.44 84 ILE A CA 1
ATOM 677 C C . ILE A 1 84 ? 5.234 -7.850 -15.923 1.00 88.44 84 ILE A C 1
ATOM 679 O O . ILE A 1 84 ? 5.371 -7.110 -14.955 1.00 88.44 84 ILE A O 1
ATOM 683 N N . GLY A 1 85 ? 4.451 -8.935 -15.893 1.00 84.31 85 GLY A N 1
ATOM 684 C CA . GLY A 1 85 ? 3.536 -9.265 -14.798 1.00 84.31 85 GLY A CA 1
ATOM 685 C C . GLY A 1 85 ? 4.125 -10.109 -13.667 1.00 84.31 85 GLY A C 1
ATOM 686 O O . GLY A 1 85 ? 3.464 -10.220 -12.637 1.00 84.31 85 GLY A O 1
ATOM 687 N N . ASP A 1 86 ? 5.325 -10.668 -13.858 1.00 55.62 86 ASP A N 1
ATOM 688 C CA . ASP A 1 86 ? 6.072 -11.418 -12.835 1.00 55.62 86 ASP A CA 1
ATOM 689 C C . ASP A 1 86 ? 7.084 -10.525 -12.098 1.00 55.62 86 ASP A C 1
ATOM 691 O O . ASP A 1 86 ? 7.869 -9.817 -12.780 1.00 55.62 86 ASP A O 1
#